Protein AF-A0A538PUG9-F1 (afdb_monomer_lite)

Radius of gyration: 27.82 Å; chains: 1; bounding box: 72×51×72 Å

Foldseek 3Di:
DDDDDDDDDDDDDDDDDDDDDDDDDDDDDDDPDDDPPPPPPPVPPPDDPDQDPAAWKKKKFKWFWDPPPHTDIDTLDIDIDGPSCQAHPWDKDGSLQKIWTWHFDVDPPRPGWIKIFIAGPVVRGTFWIDTHHDADDPDKDKDKIKGFADWDQDPVRDITGMMMMMMTTDDD

Secondary structure (DSSP, 8-state):
----------------------------------------------PPPPPP----EEEEEEEEEE-SSS-EEEEEEEEEEEHHHHHHH-EEEE-SSEEEEEEE--STTSTT-EEEEEEETTTTEEEEEEEEPPPPTTPPPEEEEEEEEEEEE-TTS-EEEEEEEEEEEEP-

Sequence (172 aa):
MSKLSLALVASLGLGGLVGCADAVDADHAGAEVGGAPQQLEAGTLAGTPAKSTDPRLLNCQLEYEAFSPTFAARTATSFENTFGQVENAGVSVNDGAFGLVVSTNPNPPFNLSFIIQIFDAVKNAELSYIVLPRPHVGGAFLFELGAGIPSVTLSDGKVYDHLRAYCSIRMP

pLDDT: mean 74.81, std 23.85, range [31.67, 98.0]

Structure (mmCIF, N/CA/C/O backbone):
data_AF-A0A538PUG9-F1
#
_entry.id   AF-A0A538PUG9-F1
#
loop_
_atom_site.group_PDB
_atom_site.id
_atom_site.type_symbol
_atom_site.label_atom_id
_atom_site.label_alt_id
_atom_site.label_comp_id
_atom_site.label_asym_id
_atom_site.label_entity_id
_atom_site.label_seq_id
_atom_site.pdbx_PDB_ins_code
_atom_site.Cartn_x
_atom_site.Cartn_y
_atom_site.Cartn_z
_atom_site.occupancy
_atom_site.B_iso_or_equiv
_atom_site.auth_seq_id
_atom_site.auth_comp_id
_atom_site.auth_asym_id
_atom_site.auth_atom_id
_atom_site.pdbx_PDB_model_num
ATOM 1 N N . MET A 1 1 ? 8.200 -5.351 45.472 1.00 44.44 1 MET A N 1
ATOM 2 C CA . MET A 1 1 ? 9.516 -4.873 44.997 1.00 44.44 1 MET A CA 1
ATOM 3 C C . MET A 1 1 ? 10.504 -6.013 45.159 1.00 44.44 1 MET A C 1
ATOM 5 O O . MET A 1 1 ? 10.763 -6.387 46.292 1.00 44.44 1 MET A O 1
ATOM 9 N N . SER A 1 2 ? 11.000 -6.602 44.072 1.00 36.09 2 SER A N 1
ATOM 10 C CA . SER A 1 2 ? 12.088 -7.582 44.147 1.00 36.09 2 SER A CA 1
ATOM 11 C C . SER A 1 2 ? 13.079 -7.282 43.030 1.00 36.09 2 SER A C 1
ATOM 13 O O . SER A 1 2 ? 12.724 -7.313 41.855 1.00 36.09 2 SER A O 1
ATOM 15 N N . LYS A 1 3 ? 14.282 -6.873 43.434 1.00 43.94 3 LYS A N 1
ATOM 16 C CA . LYS A 1 3 ? 15.448 -6.652 42.582 1.00 43.94 3 LYS A CA 1
ATOM 17 C C . LYS A 1 3 ? 16.235 -7.954 42.568 1.00 43.94 3 LYS A C 1
ATOM 19 O O . LYS A 1 3 ? 16.567 -8.446 43.641 1.00 43.94 3 LYS A O 1
ATOM 24 N N . LEU A 1 4 ? 16.595 -8.449 41.393 1.00 43.81 4 LEU A N 1
ATOM 25 C CA . LEU A 1 4 ? 17.654 -9.442 41.247 1.00 43.81 4 LEU A CA 1
ATOM 26 C C . LEU A 1 4 ? 18.556 -8.999 40.099 1.00 43.81 4 LEU A C 1
ATOM 28 O O . LEU A 1 4 ? 18.209 -9.115 38.929 1.00 43.81 4 LEU A O 1
ATOM 32 N N . SER A 1 5 ? 19.700 -8.442 40.481 1.00 47.59 5 SER A N 1
ATOM 33 C CA . SER A 1 5 ? 20.871 -8.307 39.626 1.00 47.59 5 SER A CA 1
ATOM 34 C C . SER A 1 5 ? 21.721 -9.560 39.802 1.00 47.59 5 SER A C 1
ATOM 36 O O . SER A 1 5 ? 21.985 -9.945 40.940 1.00 47.59 5 SER A O 1
ATOM 38 N N . LEU A 1 6 ? 22.225 -10.134 38.713 1.00 38.22 6 LEU A N 1
ATOM 39 C CA . LEU A 1 6 ? 23.489 -10.864 38.748 1.00 38.22 6 LEU A CA 1
ATOM 40 C C . LEU A 1 6 ? 24.149 -10.797 37.368 1.00 38.22 6 LEU A C 1
ATOM 42 O O . LEU A 1 6 ? 23.600 -11.264 36.375 1.00 38.22 6 LEU A O 1
ATOM 46 N N . ALA A 1 7 ? 25.320 -10.173 37.331 1.00 47.38 7 ALA A N 1
ATOM 47 C CA . ALA A 1 7 ? 26.257 -10.228 36.223 1.00 47.38 7 ALA A CA 1
ATOM 48 C C . ALA A 1 7 ? 27.294 -11.320 36.513 1.00 47.38 7 ALA A C 1
ATOM 50 O O . ALA A 1 7 ? 27.719 -11.438 37.662 1.00 47.38 7 ALA A O 1
ATOM 51 N N . LEU A 1 8 ? 27.772 -12.027 35.484 1.00 36.19 8 LEU A N 1
ATOM 52 C CA . LEU A 1 8 ? 29.189 -12.388 35.400 1.00 36.19 8 LEU A CA 1
ATOM 53 C C . LEU A 1 8 ? 29.610 -12.678 33.952 1.00 36.19 8 LEU A C 1
ATOM 55 O O . LEU A 1 8 ? 29.022 -13.495 33.251 1.00 36.19 8 LEU A O 1
ATOM 59 N N . VAL A 1 9 ? 30.651 -11.961 33.546 1.00 42.88 9 VAL A N 1
ATOM 60 C CA . VAL A 1 9 ? 31.464 -12.112 32.336 1.00 42.88 9 VAL A CA 1
ATOM 61 C C . VAL A 1 9 ? 32.531 -13.182 32.599 1.00 42.88 9 VAL A C 1
ATOM 63 O O . VAL A 1 9 ? 33.059 -13.196 33.707 1.00 42.88 9 VAL A O 1
ATOM 66 N N . ALA A 1 10 ? 32.894 -14.005 31.602 1.00 43.03 10 ALA A N 1
ATOM 67 C CA . ALA A 1 10 ? 34.282 -14.152 31.116 1.00 43.03 10 ALA A CA 1
ATOM 68 C C . ALA A 1 10 ? 34.532 -15.393 30.222 1.00 43.03 10 ALA A C 1
ATOM 70 O O . ALA A 1 10 ? 34.368 -16.536 30.633 1.00 43.03 10 ALA A O 1
ATOM 71 N N . SER A 1 11 ? 35.082 -15.082 29.041 1.00 42.06 11 SER A N 1
ATOM 72 C CA . SER A 1 11 ? 36.364 -15.566 28.488 1.00 42.06 11 SER A CA 1
ATOM 73 C C . SER A 1 11 ? 36.494 -16.841 27.629 1.00 42.06 11 SER A C 1
ATOM 75 O O . SER A 1 11 ? 36.344 -17.958 28.102 1.00 42.06 11 SER A O 1
ATOM 77 N N . LEU A 1 12 ? 37.026 -16.566 26.423 1.00 35.25 12 LEU A N 1
ATOM 78 C CA . LEU A 1 12 ? 38.193 -17.160 25.739 1.00 35.25 12 LEU A CA 1
ATOM 79 C C . LEU A 1 12 ? 38.077 -18.522 25.033 1.00 35.25 12 LEU A C 1
ATOM 81 O O . LEU A 1 12 ? 37.853 -19.563 25.634 1.00 35.25 12 LEU A O 1
ATOM 85 N N . GLY A 1 13 ? 38.426 -18.481 23.743 1.00 32.94 13 GLY A N 1
ATOM 86 C CA . GLY A 1 13 ? 38.784 -19.624 22.906 1.00 32.94 13 GLY A CA 1
ATOM 87 C C . GLY A 1 13 ? 39.423 -19.166 21.591 1.00 32.94 13 GLY A C 1
ATOM 88 O O . GLY A 1 13 ? 38.809 -19.275 20.537 1.00 32.94 13 GLY A O 1
ATOM 89 N N . LEU A 1 14 ? 40.632 -18.595 21.664 1.00 36.16 14 LEU A N 1
ATOM 90 C CA . LEU A 1 14 ? 41.558 -18.469 20.531 1.00 36.16 14 LEU A CA 1
ATOM 91 C C . LEU A 1 14 ? 42.381 -19.759 20.425 1.00 36.16 14 LEU A C 1
ATOM 93 O O . LEU A 1 14 ? 42.929 -20.204 21.432 1.00 36.16 14 LEU A O 1
ATOM 97 N N . GLY A 1 15 ? 42.577 -20.259 19.204 1.00 33.78 15 GLY A N 1
ATOM 98 C CA . GLY A 1 15 ? 43.738 -21.085 18.863 1.00 33.78 15 GLY A CA 1
ATOM 99 C C . GLY A 1 15 ? 43.450 -22.244 17.912 1.00 33.78 15 GLY A C 1
ATOM 100 O O . GLY A 1 15 ? 42.601 -23.079 18.202 1.00 33.78 15 GLY A O 1
ATOM 101 N N . GLY A 1 16 ? 44.235 -22.338 16.831 1.00 31.67 16 GLY A N 1
ATOM 102 C CA . GLY A 1 16 ? 44.540 -23.637 16.217 1.00 31.67 16 GLY A CA 1
ATOM 103 C C . GLY A 1 16 ? 44.699 -23.663 14.700 1.00 31.67 16 GLY A C 1
ATOM 104 O O . GLY A 1 16 ? 43.755 -23.963 13.989 1.00 31.67 16 GLY A O 1
ATOM 105 N N . LEU A 1 17 ? 45.914 -23.386 14.234 1.00 36.31 17 LEU A N 1
ATOM 106 C CA . LEU A 1 17 ? 46.432 -23.450 12.864 1.00 36.31 17 LEU A CA 1
ATOM 107 C C . LEU A 1 17 ? 46.630 -24.885 12.309 1.00 36.31 17 LEU A C 1
ATOM 109 O O . LEU A 1 17 ? 46.979 -25.786 13.060 1.00 36.31 17 LEU A O 1
ATOM 113 N N . VAL A 1 18 ? 46.593 -24.975 10.968 1.00 36.91 18 VAL A N 1
ATOM 114 C CA . VAL A 1 18 ? 47.446 -25.789 10.060 1.00 36.91 18 VAL A CA 1
ATOM 115 C C . VAL A 1 18 ? 47.239 -27.311 9.982 1.00 36.91 18 VAL A C 1
ATOM 117 O O . VAL A 1 18 ? 47.399 -28.052 10.944 1.00 36.91 18 VAL A O 1
ATOM 120 N N . GLY A 1 19 ? 47.040 -27.771 8.742 1.00 31.88 19 GLY A N 1
ATOM 121 C CA . GLY A 1 19 ? 47.215 -29.159 8.319 1.00 31.88 19 GLY A CA 1
ATOM 122 C C . GLY A 1 19 ? 47.196 -29.294 6.794 1.00 31.88 19 GLY A C 1
ATOM 123 O O . GLY A 1 19 ? 46.191 -29.712 6.232 1.00 31.88 19 GLY A O 1
ATOM 124 N N . CYS A 1 20 ? 48.296 -28.915 6.132 1.00 39.19 20 CYS A N 1
ATOM 125 C CA . CYS A 1 20 ? 48.628 -29.399 4.789 1.00 39.19 20 CYS A CA 1
ATOM 126 C C . CYS A 1 20 ? 49.108 -30.853 4.897 1.00 39.19 20 CYS A C 1
ATOM 128 O O . CYS A 1 20 ? 49.945 -31.151 5.749 1.00 39.19 20 CYS A O 1
ATOM 130 N N . ALA A 1 21 ? 48.642 -31.724 4.007 1.00 40.62 21 ALA A N 1
ATOM 131 C CA . ALA A 1 21 ? 49.314 -32.977 3.686 1.00 40.62 21 ALA A CA 1
ATOM 132 C C . ALA A 1 21 ? 49.078 -33.298 2.204 1.00 40.62 21 ALA A C 1
ATOM 134 O O . ALA A 1 21 ? 47.945 -33.508 1.776 1.00 40.62 21 ALA A O 1
ATOM 135 N N . ASP A 1 22 ? 50.177 -33.258 1.456 1.00 33.78 22 ASP A N 1
ATOM 136 C CA . ASP A 1 22 ? 50.333 -33.633 0.053 1.00 33.78 22 ASP A CA 1
ATOM 137 C C . ASP A 1 22 ? 50.348 -35.154 -0.169 1.00 33.78 22 ASP A C 1
ATOM 139 O O . ASP A 1 22 ? 50.569 -35.927 0.766 1.00 33.78 22 ASP A O 1
ATOM 143 N N . ALA A 1 23 ? 50.262 -35.494 -1.465 1.00 33.16 23 ALA A N 1
ATOM 144 C CA . ALA A 1 23 ? 50.776 -36.671 -2.183 1.00 33.16 23 ALA A CA 1
ATOM 145 C C . ALA A 1 23 ? 49.690 -37.598 -2.755 1.00 33.16 23 ALA A C 1
ATOM 147 O O . ALA A 1 23 ? 49.018 -38.292 -2.000 1.00 33.16 23 ALA A O 1
ATOM 148 N N . VAL A 1 24 ? 49.554 -37.660 -4.091 1.00 37.72 24 VAL A N 1
ATOM 149 C CA . VAL A 1 24 ? 50.349 -38.570 -4.947 1.00 37.72 24 VAL A CA 1
ATOM 150 C C . VAL A 1 24 ? 50.438 -38.012 -6.379 1.00 37.72 24 VAL A C 1
ATOM 152 O O . VAL A 1 24 ? 49.462 -37.515 -6.932 1.00 37.72 24 VAL A O 1
ATOM 155 N N . ASP A 1 25 ? 51.642 -38.111 -6.928 1.00 34.16 25 ASP A N 1
ATOM 156 C CA . ASP A 1 25 ? 52.125 -37.750 -8.261 1.00 34.16 25 ASP A CA 1
ATOM 157 C C . ASP A 1 25 ? 51.799 -38.837 -9.313 1.00 34.16 25 ASP A C 1
ATOM 159 O O . ASP A 1 25 ? 51.809 -40.022 -8.970 1.00 34.16 25 ASP A O 1
ATOM 163 N N . ALA A 1 26 ? 51.543 -38.447 -10.570 1.00 34.94 26 ALA A N 1
ATOM 164 C CA . ALA A 1 26 ? 51.819 -39.241 -11.780 1.00 34.94 26 ALA A CA 1
ATOM 165 C C . ALA A 1 26 ? 51.498 -38.445 -13.064 1.00 34.94 26 ALA A C 1
ATOM 167 O O . ALA A 1 26 ? 50.341 -38.258 -13.443 1.00 34.94 26 ALA A O 1
ATOM 168 N N . ASP A 1 27 ? 52.575 -38.038 -13.733 1.00 35.38 27 ASP A N 1
ATOM 169 C CA . ASP A 1 27 ? 52.702 -37.501 -15.088 1.00 35.38 27 ASP A CA 1
ATOM 170 C C . ASP A 1 27 ? 51.714 -38.036 -16.137 1.00 35.38 27 ASP A C 1
ATOM 172 O O . ASP A 1 27 ? 51.563 -39.248 -16.277 1.00 35.38 27 ASP A O 1
ATOM 176 N N . HIS A 1 28 ? 51.210 -37.146 -17.006 1.00 37.28 28 HIS A N 1
ATOM 177 C CA . HIS A 1 28 ? 51.182 -37.352 -18.464 1.00 37.28 28 HIS A CA 1
ATOM 178 C C . HIS A 1 28 ? 51.211 -36.004 -19.204 1.00 37.28 28 HIS A C 1
ATOM 180 O O . HIS A 1 28 ? 50.463 -35.073 -18.911 1.00 37.28 28 HIS A O 1
ATOM 186 N N . ALA A 1 29 ? 52.133 -35.918 -20.159 1.00 33.16 29 ALA A N 1
ATOM 187 C CA . ALA A 1 29 ? 52.518 -34.729 -20.898 1.00 33.16 29 ALA A CA 1
ATOM 188 C C . ALA A 1 29 ? 51.517 -34.310 -21.990 1.00 33.16 29 ALA A C 1
ATOM 190 O O . ALA A 1 29 ? 50.939 -35.150 -22.675 1.00 33.16 29 ALA A O 1
ATOM 191 N N . GLY A 1 30 ? 51.479 -32.997 -22.248 1.00 32.91 30 GLY A N 1
ATOM 192 C CA . GLY A 1 30 ? 51.439 -32.453 -23.609 1.00 32.91 30 GLY A CA 1
ATOM 193 C C . GLY A 1 30 ? 50.076 -32.048 -24.174 1.00 32.91 30 GLY A C 1
ATOM 194 O O . GLY A 1 30 ? 49.399 -32.857 -24.795 1.00 32.91 30 GLY A O 1
ATOM 195 N N . ALA A 1 31 ? 49.766 -30.752 -24.087 1.00 33.91 31 ALA A N 1
ATOM 196 C CA . ALA A 1 31 ? 49.316 -29.933 -25.219 1.00 33.91 31 ALA A CA 1
ATOM 197 C C . ALA A 1 31 ? 49.269 -28.458 -24.780 1.00 33.91 31 ALA A C 1
ATOM 199 O O . ALA A 1 31 ? 48.313 -28.014 -24.146 1.00 33.91 31 ALA A O 1
ATOM 200 N N . GLU A 1 32 ? 50.305 -27.689 -25.120 1.00 45.16 32 GLU A N 1
ATOM 201 C CA . GLU A 1 32 ? 50.218 -26.229 -25.126 1.00 45.16 32 GLU A CA 1
ATOM 202 C C . GLU A 1 32 ? 49.210 -25.815 -26.204 1.00 45.16 32 GLU A C 1
ATOM 204 O O . GLU A 1 32 ? 49.504 -25.840 -27.399 1.00 45.16 32 GLU A O 1
ATOM 209 N N . VAL A 1 33 ? 48.004 -25.433 -25.789 1.00 41.28 33 VAL A N 1
ATOM 210 C CA . VAL A 1 33 ? 47.112 -24.632 -26.626 1.00 41.28 33 VAL A CA 1
ATOM 211 C C . VAL A 1 33 ? 47.257 -23.200 -26.146 1.00 41.28 33 VAL A C 1
ATOM 213 O O . VAL A 1 33 ? 46.668 -22.796 -25.146 1.00 41.28 33 VAL A O 1
ATOM 216 N N . GLY A 1 34 ? 48.086 -22.443 -26.863 1.00 46.84 34 GLY A N 1
ATOM 217 C CA . GLY A 1 34 ? 48.150 -20.995 -26.752 1.00 46.84 34 GLY A CA 1
ATOM 218 C C . GLY A 1 34 ? 46.789 -20.388 -27.083 1.00 46.84 34 GLY A C 1
ATOM 219 O O . GLY A 1 34 ? 46.481 -20.116 -28.239 1.00 46.84 34 GLY A O 1
ATOM 220 N N . GLY A 1 35 ? 45.970 -20.184 -26.058 1.00 36.31 35 GLY A N 1
ATOM 221 C CA . GLY A 1 35 ? 44.860 -19.248 -26.076 1.00 36.31 35 GLY A CA 1
ATOM 222 C C . GLY A 1 35 ? 45.333 -17.981 -25.386 1.00 36.31 35 GLY A C 1
ATOM 223 O O . GLY A 1 35 ? 45.668 -18.019 -24.204 1.00 36.31 35 GLY A O 1
ATOM 224 N N . ALA A 1 36 ? 45.400 -16.872 -26.124 1.00 40.09 36 ALA A N 1
ATOM 225 C CA . ALA A 1 36 ? 45.592 -15.549 -25.541 1.00 40.09 36 ALA A CA 1
ATOM 226 C C . ALA A 1 36 ? 44.670 -15.386 -24.318 1.00 40.09 36 ALA A C 1
ATOM 228 O O . ALA A 1 36 ? 43.542 -15.891 -24.367 1.00 40.09 36 ALA A O 1
ATOM 229 N N . PRO A 1 37 ? 45.089 -14.694 -23.241 1.00 41.25 37 PRO A N 1
ATOM 230 C CA . PRO A 1 37 ? 44.140 -14.332 -22.205 1.00 41.25 37 PRO A CA 1
ATOM 231 C C . PRO A 1 37 ? 43.018 -13.566 -22.905 1.00 41.25 37 PRO A C 1
ATOM 233 O O . PRO A 1 37 ? 43.245 -12.483 -23.446 1.00 41.25 37 PRO A O 1
ATOM 236 N N . GLN A 1 38 ? 41.816 -14.150 -22.956 1.00 43.47 38 GLN A N 1
ATOM 237 C CA . GLN A 1 38 ? 40.621 -13.374 -23.225 1.00 43.47 38 GLN A CA 1
ATOM 238 C C . GLN A 1 38 ? 40.519 -12.428 -22.043 1.00 43.47 38 GLN A C 1
ATOM 240 O O . GLN A 1 38 ? 40.003 -12.764 -20.979 1.00 43.47 38 GLN A O 1
ATOM 245 N N . GLN A 1 39 ? 41.107 -11.252 -22.229 1.00 37.28 39 GLN A N 1
ATOM 246 C CA . GLN A 1 39 ? 40.763 -10.064 -21.499 1.00 37.28 39 GLN A CA 1
ATOM 247 C C . GLN A 1 39 ? 39.250 -9.951 -21.672 1.00 37.28 39 GLN A C 1
ATOM 249 O O . GLN A 1 39 ? 38.765 -9.532 -22.721 1.00 37.28 39 GLN A O 1
ATOM 254 N N . LEU A 1 40 ? 38.497 -10.427 -20.676 1.00 43.19 40 LEU A N 1
ATOM 255 C CA . LEU A 1 40 ? 37.148 -9.954 -20.454 1.00 43.19 40 LEU A CA 1
ATOM 256 C C . LEU A 1 40 ? 37.331 -8.452 -20.307 1.00 43.19 40 LEU A C 1
ATOM 258 O O . LEU A 1 40 ? 37.711 -7.953 -19.247 1.00 43.19 40 LEU A O 1
ATOM 262 N N . GLU A 1 41 ? 37.112 -7.727 -21.399 1.00 42.41 41 GLU A N 1
ATOM 263 C CA . GLU A 1 41 ? 36.591 -6.389 -21.289 1.00 42.41 41 GLU A CA 1
ATOM 264 C C . GLU A 1 41 ? 35.314 -6.565 -20.473 1.00 42.41 41 GLU A C 1
ATOM 266 O O . GLU A 1 41 ? 34.239 -6.872 -20.989 1.00 42.41 41 GLU A O 1
ATOM 271 N N . ALA A 1 42 ? 35.442 -6.400 -19.156 1.00 45.97 42 ALA A N 1
ATOM 272 C CA . ALA A 1 42 ? 34.387 -5.844 -18.346 1.00 45.97 42 ALA A CA 1
ATOM 273 C C . ALA A 1 42 ? 34.162 -4.447 -18.925 1.00 45.97 42 ALA A C 1
ATOM 275 O O . ALA A 1 42 ? 34.648 -3.445 -18.400 1.00 45.97 42 ALA A O 1
ATOM 276 N N . GLY A 1 43 ? 33.515 -4.418 -20.095 1.00 40.03 43 GLY A N 1
ATOM 277 C CA . GLY A 1 43 ? 33.000 -3.240 -20.734 1.00 40.03 43 GLY A CA 1
ATOM 278 C C . GLY A 1 43 ? 32.076 -2.658 -19.700 1.00 40.03 43 GLY A C 1
ATOM 279 O O . GLY A 1 43 ? 30.941 -3.099 -19.532 1.00 40.03 43 GLY A O 1
ATOM 280 N N . THR A 1 44 ? 32.616 -1.721 -18.932 1.00 46.59 44 THR A N 1
ATOM 281 C CA . THR A 1 44 ? 31.832 -0.873 -18.067 1.00 46.59 44 THR A CA 1
ATOM 282 C C . THR A 1 44 ? 31.084 -0.014 -19.060 1.00 46.59 44 THR A C 1
ATOM 284 O O . THR A 1 44 ? 31.567 1.035 -19.480 1.00 46.59 44 THR A O 1
ATOM 287 N N . LEU A 1 45 ? 29.956 -0.534 -19.549 1.00 50.34 45 LEU A N 1
ATOM 288 C CA . LEU A 1 45 ? 28.989 0.259 -20.268 1.00 50.34 45 LEU A CA 1
ATOM 289 C C . LEU A 1 45 ? 28.565 1.309 -19.252 1.00 50.34 45 LEU A C 1
ATOM 291 O O . LEU A 1 45 ? 27.704 1.073 -18.408 1.00 50.34 45 LEU A O 1
ATOM 295 N N . ALA A 1 46 ? 29.219 2.467 -19.320 1.00 49.88 46 ALA A N 1
ATOM 296 C CA . ALA A 1 46 ? 28.752 3.714 -18.750 1.00 49.88 46 ALA A CA 1
ATOM 297 C C . ALA A 1 46 ? 27.504 4.137 -19.541 1.00 49.88 46 ALA A C 1
ATOM 299 O O . ALA A 1 46 ? 27.474 5.151 -20.228 1.00 49.88 46 ALA A O 1
ATOM 300 N N . GLY A 1 47 ? 26.490 3.278 -19.521 1.00 54.75 47 GLY A N 1
ATOM 301 C CA . GLY A 1 47 ? 25.157 3.553 -19.995 1.00 54.75 47 GLY A CA 1
ATOM 302 C C . GLY A 1 47 ? 24.365 4.031 -18.797 1.00 54.75 47 GLY A C 1
ATOM 303 O O . GLY A 1 47 ? 24.359 3.392 -17.745 1.00 54.75 47 GLY A O 1
ATOM 304 N N . THR A 1 48 ? 23.693 5.166 -18.943 1.00 59.53 48 THR A N 1
ATOM 305 C CA . THR A 1 48 ? 22.599 5.520 -18.042 1.00 59.53 48 THR A CA 1
ATOM 306 C C . THR A 1 48 ? 21.673 4.304 -17.912 1.00 59.53 48 THR A C 1
ATOM 308 O O . THR A 1 48 ? 21.344 3.710 -18.944 1.00 59.53 48 THR A O 1
ATOM 311 N N . PRO A 1 49 ? 21.267 3.897 -16.694 1.00 65.88 49 PRO A N 1
ATOM 312 C CA . PRO A 1 49 ? 20.380 2.754 -16.533 1.00 65.88 49 PRO A CA 1
ATOM 313 C C . PRO A 1 49 ? 19.123 2.966 -17.380 1.00 65.88 49 PRO A C 1
ATOM 315 O O . PRO A 1 49 ? 18.513 4.040 -17.345 1.00 65.88 49 PRO A O 1
ATOM 318 N N . ALA A 1 50 ? 18.776 1.961 -18.188 1.00 70.44 50 ALA A N 1
ATOM 319 C CA . ALA A 1 50 ? 17.590 2.011 -19.027 1.00 70.44 50 ALA A CA 1
ATOM 320 C C . ALA A 1 50 ? 16.356 2.209 -18.136 1.00 70.44 50 ALA A C 1
ATOM 322 O O . ALA A 1 50 ? 16.132 1.441 -17.201 1.00 70.44 50 ALA A O 1
ATOM 323 N N . LYS A 1 51 ? 15.571 3.252 -18.419 1.00 80.50 51 LYS A N 1
ATOM 324 C CA . LYS A 1 51 ? 14.334 3.541 -17.691 1.00 80.50 51 LYS A CA 1
ATOM 325 C C . LYS A 1 51 ? 13.173 2.757 -18.285 1.00 80.50 51 LYS A C 1
ATOM 327 O O . LYS A 1 51 ? 13.016 2.704 -19.505 1.00 80.50 51 LYS A O 1
ATOM 332 N N . SER A 1 52 ? 12.334 2.197 -17.424 1.00 81.31 52 SER A N 1
ATOM 333 C CA . SER A 1 52 ? 11.076 1.584 -17.840 1.00 81.31 52 SER A CA 1
ATOM 334 C C . SER A 1 52 ? 10.115 2.633 -18.396 1.00 81.31 52 SER A C 1
ATOM 336 O O . SER A 1 52 ? 10.018 3.744 -17.874 1.00 81.31 52 SER A O 1
ATOM 338 N N . THR A 1 53 ? 9.397 2.276 -19.456 1.00 85.88 53 THR A N 1
ATOM 339 C CA . THR A 1 53 ? 8.378 3.112 -20.111 1.00 85.88 53 THR A CA 1
ATOM 340 C C . THR A 1 53 ? 6.999 2.450 -20.093 1.00 85.88 53 THR A C 1
ATOM 342 O O . THR A 1 53 ? 6.116 2.863 -20.838 1.00 85.88 53 THR A O 1
ATOM 345 N N . ASP A 1 54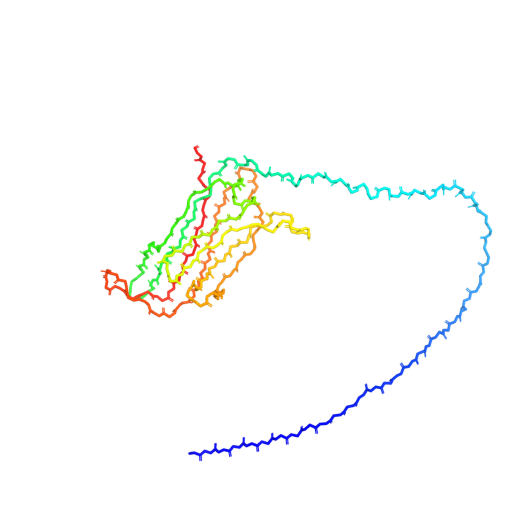 ? 6.805 1.421 -19.255 1.00 85.62 54 ASP A N 1
ATOM 346 C CA . ASP A 1 54 ? 5.562 0.646 -19.200 1.00 85.62 54 ASP A CA 1
ATOM 347 C C . ASP A 1 54 ? 4.357 1.553 -18.863 1.00 85.62 54 ASP A C 1
ATOM 349 O O . ASP A 1 54 ? 4.317 2.130 -17.768 1.00 85.62 54 ASP A O 1
ATOM 353 N N . PRO A 1 55 ? 3.387 1.707 -19.789 1.00 86.69 55 PRO A N 1
ATOM 354 C CA . PRO A 1 55 ? 2.282 2.646 -19.636 1.00 86.69 55 PRO A CA 1
ATOM 355 C C . PRO A 1 55 ? 1.124 2.085 -18.803 1.00 86.69 55 PRO A C 1
ATOM 357 O O . PRO A 1 55 ? 0.174 2.819 -18.538 1.00 86.69 55 PRO A O 1
ATOM 360 N N . ARG A 1 56 ? 1.157 0.801 -18.409 1.00 86.94 56 ARG A N 1
ATOM 361 C CA . ARG A 1 56 ? 0.095 0.204 -17.587 1.00 86.94 56 ARG A CA 1
ATOM 362 C C . ARG A 1 56 ? -0.036 0.975 -16.279 1.00 86.94 56 ARG A C 1
ATOM 364 O O . ARG A 1 56 ? 0.971 1.383 -15.700 1.00 86.94 56 ARG A O 1
ATOM 371 N N . LEU A 1 57 ? -1.266 1.154 -15.805 1.00 90.00 57 LEU A N 1
ATOM 372 C CA . LEU A 1 57 ? -1.529 1.855 -14.554 1.00 90.00 57 LEU A CA 1
ATOM 373 C C . LEU A 1 57 ? -1.526 0.869 -13.390 1.00 90.00 57 LEU A C 1
ATOM 375 O O . LEU A 1 57 ? -2.220 -0.150 -13.415 1.00 90.00 57 LEU A O 1
ATOM 379 N N . LEU A 1 58 ? -0.757 1.201 -12.360 1.00 90.44 58 LEU A N 1
ATOM 380 C CA . LEU A 1 58 ? -0.837 0.600 -11.042 1.00 90.44 58 LEU A CA 1
ATOM 381 C C . LEU A 1 58 ? -1.677 1.514 -10.152 1.00 90.44 58 LEU A C 1
ATOM 383 O O . LEU A 1 58 ? -1.278 2.643 -9.860 1.00 90.44 58 LEU A O 1
ATOM 387 N N . ASN A 1 59 ? -2.828 1.011 -9.720 1.00 93.06 59 ASN A N 1
ATOM 388 C CA . ASN A 1 59 ? -3.665 1.669 -8.729 1.00 93.06 59 ASN A CA 1
ATOM 389 C C . ASN A 1 59 ? -3.471 0.963 -7.390 1.00 93.06 59 ASN A C 1
ATOM 391 O O . ASN A 1 59 ? -3.634 -0.256 -7.313 1.00 93.06 59 ASN A O 1
ATOM 395 N N . CYS A 1 60 ? -3.109 1.728 -6.368 1.00 94.44 60 CYS A N 1
ATOM 396 C CA . CYS A 1 60 ? -2.798 1.241 -5.037 1.00 94.44 60 CYS A CA 1
ATOM 397 C C . CYS A 1 60 ? -3.555 2.036 -3.986 1.00 94.44 60 CYS A C 1
ATOM 399 O O . CYS A 1 60 ? -3.615 3.266 -4.059 1.00 94.44 60 CYS A O 1
ATOM 401 N N . GLN A 1 61 ? -4.068 1.348 -2.974 1.00 96.44 61 GLN A N 1
ATOM 402 C CA . GLN A 1 61 ? -4.754 1.977 -1.854 1.00 96.44 61 GLN A CA 1
ATOM 403 C C . GLN A 1 61 ? -4.296 1.364 -0.539 1.00 96.44 61 GLN A C 1
ATOM 405 O O . GLN A 1 61 ? -3.977 0.177 -0.466 1.00 96.44 61 GLN A O 1
ATOM 410 N N . LEU A 1 62 ? -4.273 2.204 0.488 1.00 97.88 62 LEU A N 1
ATOM 411 C CA . LEU A 1 62 ? -4.114 1.826 1.880 1.00 97.88 62 LEU A CA 1
ATOM 412 C C . LEU A 1 62 ? -5.445 2.096 2.581 1.00 97.88 62 LEU A C 1
ATOM 414 O O . LEU A 1 62 ? -5.964 3.212 2.515 1.00 97.88 62 LEU A O 1
ATOM 418 N N . GLU A 1 63 ? -5.994 1.090 3.244 1.00 97.88 63 GLU A N 1
ATOM 419 C CA . GLU A 1 63 ? -7.257 1.160 3.972 1.00 97.88 63 GLU A CA 1
ATOM 420 C C . GLU A 1 63 ? -7.041 0.832 5.444 1.00 97.88 63 GLU A C 1
ATOM 422 O O . GLU A 1 63 ? -6.263 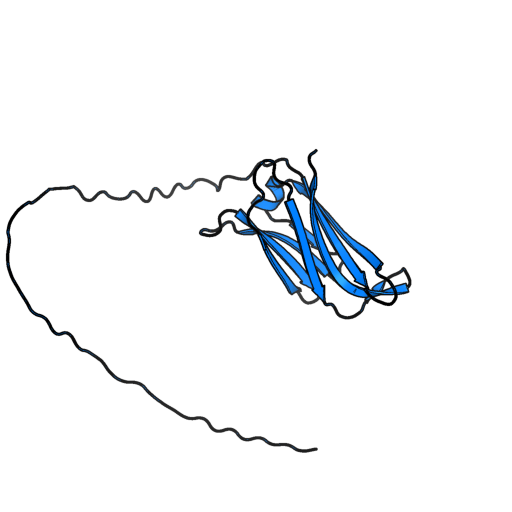-0.054 5.788 1.00 97.88 63 GLU A O 1
ATOM 427 N N . TYR A 1 64 ? -7.766 1.535 6.305 1.00 98.00 64 TYR A N 1
ATOM 428 C CA . TYR A 1 64 ? -8.009 1.114 7.673 1.00 98.00 64 TYR A CA 1
ATOM 429 C C . TYR A 1 64 ? -9.073 0.024 7.681 1.00 98.00 64 TYR A C 1
ATOM 431 O O . TYR A 1 64 ? -10.120 0.198 7.060 1.00 98.00 64 TYR A O 1
ATOM 439 N N . GLU A 1 65 ? -8.840 -1.050 8.428 1.00 97.50 65 GLU A N 1
ATOM 440 C CA . GLU A 1 65 ? -9.772 -2.161 8.600 1.00 97.50 65 GLU A CA 1
ATOM 441 C C . GLU A 1 65 ? -10.136 -2.370 10.074 1.00 97.50 65 GLU A C 1
ATOM 443 O O . GLU A 1 65 ? -9.334 -2.165 10.990 1.00 97.50 65 GLU A O 1
ATOM 448 N N . ALA A 1 66 ? -11.390 -2.755 10.291 1.00 95.75 66 ALA A N 1
ATOM 449 C CA . ALA A 1 66 ? -11.924 -3.195 11.569 1.00 95.75 66 ALA A CA 1
ATOM 450 C C . ALA A 1 66 ? -12.711 -4.482 11.333 1.00 95.75 66 ALA A C 1
ATOM 452 O O . ALA A 1 66 ? -13.618 -4.495 10.502 1.00 95.75 66 ALA A O 1
ATOM 453 N N . PHE A 1 67 ? -12.403 -5.555 12.062 1.00 91.62 67 PHE A N 1
ATOM 454 C CA . PHE A 1 67 ? -13.072 -6.854 11.882 1.00 91.62 67 PHE A CA 1
ATOM 455 C C . PHE A 1 67 ? -14.265 -7.076 12.825 1.00 91.62 67 PHE A C 1
ATOM 457 O O . PHE A 1 67 ? -15.064 -7.983 12.600 1.00 91.62 67 PHE A O 1
ATOM 464 N N . SER A 1 68 ? -14.410 -6.256 13.870 1.00 85.75 68 SER A N 1
ATOM 465 C CA . SER A 1 68 ? -15.420 -6.420 14.922 1.00 85.75 68 SER A CA 1
ATOM 466 C C . SER A 1 68 ? -16.096 -5.085 15.268 1.00 85.75 68 SER A C 1
ATOM 468 O O . SER A 1 68 ? -15.413 -4.062 15.314 1.00 85.75 68 SER A O 1
ATOM 470 N N . PRO A 1 69 ? -17.421 -5.055 15.528 1.00 85.50 69 PRO A N 1
ATOM 471 C CA . PRO A 1 69 ? -18.365 -6.182 15.471 1.00 85.50 69 PRO A CA 1
ATOM 472 C C . PRO A 1 69 ? -18.773 -6.572 14.040 1.00 85.50 69 PRO A C 1
ATOM 474 O O . PRO A 1 69 ? -19.338 -7.639 13.825 1.00 85.50 69 PRO A O 1
ATOM 477 N N . THR A 1 70 ? -18.498 -5.713 13.061 1.00 90.62 70 THR A N 1
ATOM 478 C CA . THR A 1 70 ? -18.759 -5.938 11.635 1.00 90.62 70 THR A CA 1
ATOM 479 C C . THR A 1 70 ? -17.580 -5.419 10.840 1.00 90.62 70 THR A C 1
ATOM 481 O O . THR A 1 70 ? -17.095 -4.331 11.160 1.00 90.62 70 THR A O 1
ATOM 484 N N . PHE A 1 71 ? -17.196 -6.135 9.781 1.00 94.50 71 PHE A N 1
ATOM 485 C CA . PHE A 1 71 ? -16.145 -5.670 8.886 1.00 94.50 71 PHE A CA 1
ATOM 486 C C . PHE A 1 71 ? -16.443 -4.256 8.373 1.00 94.50 71 PHE A C 1
ATOM 488 O O . PHE A 1 71 ? -17.530 -3.981 7.855 1.00 94.50 71 PHE A O 1
ATOM 495 N N . ALA A 1 72 ? -15.480 -3.359 8.532 1.00 95.19 72 ALA A N 1
ATOM 496 C CA . ALA A 1 72 ? -15.516 -2.018 7.984 1.00 95.19 72 ALA A CA 1
ATOM 497 C C . ALA A 1 72 ? -14.135 -1.672 7.436 1.00 95.19 72 ALA A C 1
ATOM 499 O O . ALA A 1 72 ? -13.135 -1.915 8.106 1.00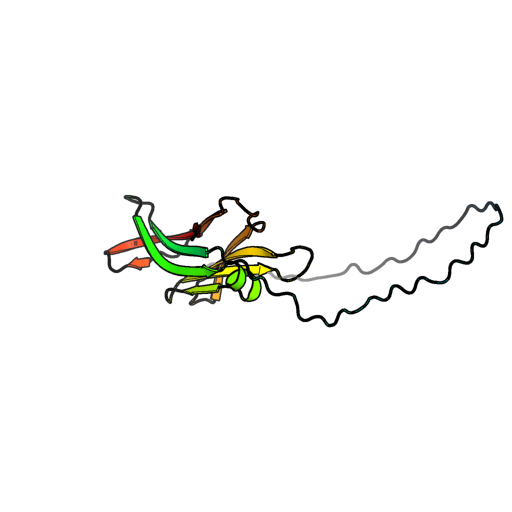 95.19 72 ALA A O 1
ATOM 500 N N . ALA A 1 73 ? -14.112 -1.075 6.249 1.00 95.38 73 ALA A N 1
ATOM 501 C CA . ALA A 1 73 ? -12.902 -0.572 5.625 1.00 95.38 73 ALA A CA 1
ATOM 502 C C . ALA A 1 73 ? -13.071 0.905 5.270 1.00 95.38 73 ALA A C 1
ATOM 504 O O . ALA A 1 73 ? -14.169 1.348 4.911 1.00 95.38 73 ALA A O 1
ATOM 505 N N . ARG A 1 74 ? -11.985 1.669 5.376 1.00 95.94 74 ARG A N 1
ATOM 506 C CA . ARG A 1 74 ? -11.946 3.076 4.986 1.00 95.94 74 ARG A CA 1
ATOM 507 C C . ARG A 1 74 ? -10.606 3.421 4.364 1.00 95.94 74 ARG A C 1
ATOM 509 O O . ARG A 1 74 ? -9.574 3.267 5.008 1.00 95.94 74 ARG A O 1
ATOM 516 N N . THR A 1 75 ? -10.631 3.966 3.151 1.00 96.62 75 THR A N 1
ATOM 517 C CA . THR A 1 75 ? -9.428 4.456 2.472 1.00 96.62 75 THR A CA 1
ATOM 518 C C . THR A 1 75 ? -8.731 5.519 3.312 1.00 96.62 75 THR A C 1
ATOM 520 O O . THR A 1 75 ? -9.301 6.570 3.609 1.00 96.62 75 THR A O 1
ATOM 523 N N . ALA A 1 76 ? -7.494 5.215 3.695 1.00 96.44 76 ALA A N 1
ATOM 524 C CA . ALA A 1 76 ? -6.559 6.138 4.313 1.00 96.44 76 ALA A CA 1
ATOM 525 C C . ALA A 1 76 ? -5.961 7.038 3.231 1.00 96.44 76 ALA A C 1
ATOM 527 O O . ALA A 1 76 ? -6.022 8.263 3.303 1.00 96.44 76 ALA A O 1
ATOM 528 N N . THR A 1 77 ? -5.417 6.410 2.189 1.00 97.19 77 THR A N 1
ATOM 529 C CA . THR A 1 77 ? -4.765 7.098 1.080 1.00 97.19 77 THR A CA 1
ATOM 530 C C . THR A 1 77 ? -4.647 6.189 -0.145 1.00 97.19 77 THR A C 1
ATOM 532 O O . THR A 1 77 ? -4.823 4.973 -0.053 1.00 97.19 77 THR A O 1
ATOM 535 N N . SER A 1 78 ? -4.364 6.769 -1.308 1.00 96.62 78 SER A N 1
ATOM 536 C CA . SER A 1 78 ? -4.260 6.041 -2.574 1.00 96.62 78 SER A CA 1
ATOM 537 C C . SER A 1 78 ? -3.359 6.757 -3.568 1.00 96.62 78 SER A C 1
ATOM 539 O O . SER A 1 78 ? -3.249 7.982 -3.533 1.00 96.62 78 SER A O 1
ATOM 541 N N . PHE A 1 79 ? -2.800 6.011 -4.515 1.00 95.81 79 PHE A N 1
ATOM 542 C CA . PHE A 1 79 ? -2.171 6.580 -5.699 1.00 95.81 79 PHE A CA 1
ATOM 543 C C . PHE A 1 79 ? -2.533 5.789 -6.955 1.00 95.81 79 PHE A C 1
ATOM 545 O O . PHE A 1 79 ? -2.840 4.597 -6.909 1.00 95.81 79 PHE A O 1
ATOM 552 N N . GLU A 1 80 ? -2.422 6.461 -8.094 1.00 95.06 80 GLU A N 1
ATOM 553 C CA . GLU A 1 80 ? -2.455 5.841 -9.412 1.00 95.06 80 GLU A CA 1
ATOM 554 C C . GLU A 1 80 ? -1.267 6.369 -10.214 1.00 95.06 80 GLU A C 1
ATOM 556 O O . GLU A 1 80 ? -1.090 7.579 -10.344 1.00 95.06 80 GLU A O 1
ATOM 561 N N . ASN A 1 81 ? -0.407 5.467 -10.684 1.00 93.62 81 ASN A N 1
ATOM 562 C CA . ASN A 1 81 ? 0.799 5.810 -11.435 1.00 93.62 81 ASN A CA 1
ATOM 563 C C . ASN A 1 81 ? 1.093 4.754 -12.498 1.00 93.62 81 ASN A C 1
ATOM 565 O O . ASN A 1 81 ? 0.624 3.622 -12.414 1.00 93.62 81 ASN A O 1
ATOM 569 N N . THR A 1 82 ? 1.904 5.105 -13.493 1.00 90.31 82 THR A N 1
ATOM 570 C CA . THR A 1 82 ? 2.368 4.127 -14.481 1.00 90.31 82 THR A CA 1
ATOM 571 C C . THR A 1 82 ? 3.383 3.163 -13.868 1.00 90.31 82 THR A C 1
ATOM 573 O O . THR A 1 82 ? 4.156 3.535 -12.980 1.00 90.31 82 THR A O 1
ATOM 576 N N . PHE A 1 83 ? 3.441 1.934 -14.381 1.00 87.19 83 PHE A N 1
ATOM 577 C CA . PHE A 1 83 ? 4.492 0.976 -14.027 1.00 87.19 83 PHE A CA 1
ATOM 578 C C . PHE A 1 83 ? 5.883 1.550 -14.287 1.00 87.19 83 PHE A C 1
ATOM 580 O O . PHE A 1 83 ? 6.760 1.413 -13.440 1.00 87.19 83 PHE A O 1
ATOM 587 N N . GLY A 1 84 ? 6.068 2.271 -15.398 1.00 87.88 84 GLY A N 1
ATOM 588 C CA . GLY A 1 84 ? 7.317 2.973 -15.676 1.00 87.88 84 GLY A CA 1
ATOM 589 C C . GLY A 1 84 ? 7.723 3.921 -14.544 1.00 87.88 84 GLY A C 1
ATOM 590 O O . GLY A 1 84 ? 8.877 3.918 -14.126 1.00 87.88 84 GLY A O 1
ATOM 591 N N . GLN A 1 85 ? 6.786 4.694 -13.988 1.00 91.12 85 GLN A N 1
ATOM 592 C CA . GLN A 1 85 ? 7.086 5.584 -12.864 1.00 91.12 85 GLN A CA 1
ATOM 593 C C . GLN A 1 85 ? 7.477 4.804 -11.601 1.00 91.12 85 GLN A C 1
ATOM 595 O O . GLN A 1 85 ? 8.470 5.142 -10.955 1.00 91.12 85 GLN A O 1
ATOM 600 N N . VAL A 1 86 ? 6.732 3.746 -11.272 1.00 90.81 86 VAL A N 1
ATOM 601 C CA . VAL A 1 86 ? 6.984 2.926 -10.077 1.00 90.81 86 VAL A CA 1
ATOM 602 C C . VAL A 1 86 ? 8.330 2.201 -10.167 1.00 90.81 86 VAL A C 1
ATOM 604 O O . VAL A 1 86 ? 9.093 2.212 -9.206 1.00 90.81 86 VAL A O 1
ATOM 607 N N . GLU A 1 87 ? 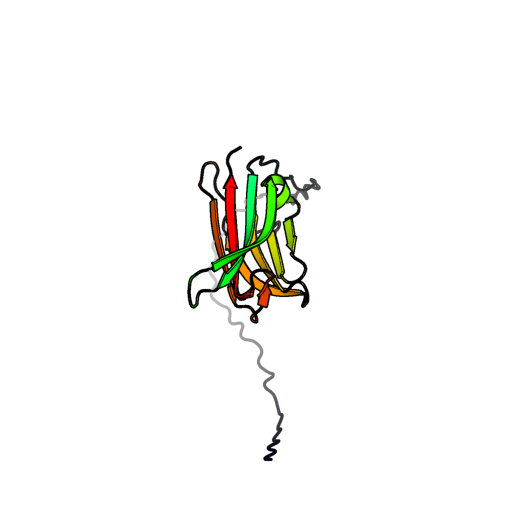8.659 1.628 -11.323 1.00 87.75 87 GLU A N 1
ATOM 608 C CA . GLU A 1 87 ? 9.914 0.895 -11.539 1.00 87.75 87 GLU A CA 1
ATOM 609 C C . GLU A 1 87 ? 11.140 1.821 -11.529 1.00 87.75 87 GLU A C 1
ATOM 611 O O . GLU A 1 87 ? 12.219 1.438 -11.085 1.00 87.75 87 GLU A O 1
ATOM 616 N N . ASN A 1 88 ? 10.985 3.060 -12.005 1.00 86.94 88 ASN A N 1
ATOM 617 C CA . ASN A 1 88 ? 12.105 3.994 -12.107 1.00 86.94 88 ASN A CA 1
ATOM 618 C C . ASN A 1 88 ? 12.389 4.769 -10.816 1.00 86.94 88 ASN A C 1
ATOM 620 O O . ASN A 1 88 ? 13.539 5.140 -10.585 1.00 86.94 88 ASN A O 1
ATOM 624 N N . ALA A 1 89 ? 11.360 5.097 -10.031 1.00 89.62 89 ALA A N 1
ATOM 625 C CA . ALA A 1 89 ? 11.490 6.020 -8.900 1.00 89.62 89 ALA A CA 1
ATOM 626 C C . ALA A 1 89 ? 10.855 5.512 -7.598 1.00 89.62 89 ALA A C 1
ATOM 628 O O . ALA A 1 89 ? 11.087 6.098 -6.541 1.00 89.62 89 ALA A O 1
ATOM 629 N N . GLY A 1 90 ? 10.052 4.450 -7.663 1.00 92.19 90 GLY A N 1
ATOM 630 C CA . GLY A 1 90 ? 9.111 4.116 -6.604 1.00 92.19 90 GLY A CA 1
ATOM 631 C C . GLY A 1 90 ? 8.016 5.172 -6.441 1.00 92.19 90 GLY A C 1
ATOM 632 O O . GLY A 1 90 ? 8.054 6.271 -7.000 1.00 92.19 90 GLY A O 1
ATOM 633 N N . VAL A 1 91 ? 7.003 4.816 -5.666 1.00 95.25 91 VAL A N 1
ATOM 634 C CA . VAL A 1 91 ? 5.918 5.704 -5.262 1.00 95.25 91 VAL A CA 1
ATOM 635 C C . VAL A 1 91 ? 5.670 5.496 -3.778 1.00 95.25 91 VAL A C 1
ATOM 637 O O . VAL A 1 91 ? 5.638 4.368 -3.292 1.00 95.25 91 VAL A O 1
ATOM 640 N N . SER A 1 92 ? 5.492 6.598 -3.060 1.00 95.31 92 SER A N 1
ATOM 641 C CA . SER A 1 92 ? 5.104 6.602 -1.657 1.00 95.31 92 SER A CA 1
ATOM 642 C C . SER A 1 92 ? 3.926 7.540 -1.475 1.00 95.31 92 SER A C 1
ATOM 644 O O . SER A 1 92 ? 3.897 8.628 -2.054 1.00 95.31 92 SER A O 1
ATOM 646 N N . VAL A 1 93 ? 2.954 7.113 -0.680 1.00 96.50 93 VAL A N 1
ATOM 647 C CA . VAL A 1 93 ? 1.811 7.927 -0.288 1.00 96.50 93 VAL A CA 1
ATOM 648 C C . VAL A 1 93 ? 1.543 7.719 1.201 1.00 96.50 93 VAL A C 1
ATOM 650 O O . VAL A 1 93 ? 1.725 6.617 1.714 1.00 96.50 93 VAL A O 1
ATOM 653 N N . ASN A 1 94 ? 1.139 8.768 1.916 1.00 95.69 94 ASN A N 1
ATOM 654 C CA . ASN A 1 94 ? 0.778 8.692 3.331 1.00 95.69 94 ASN A CA 1
ATOM 655 C C . ASN A 1 94 ? -0.490 9.505 3.617 1.00 95.69 94 ASN A C 1
ATOM 657 O O . ASN A 1 94 ? -0.864 10.372 2.827 1.00 95.69 94 ASN A O 1
ATOM 661 N N . ASP A 1 95 ? -1.149 9.206 4.734 1.00 95.75 95 ASP A N 1
ATOM 662 C CA . ASP A 1 95 ? -2.291 9.967 5.261 1.00 95.75 95 ASP A CA 1
ATOM 663 C C . ASP A 1 95 ? -1.910 10.847 6.472 1.00 95.75 95 ASP A C 1
ATOM 665 O O . ASP A 1 95 ? -2.770 11.389 7.166 1.00 95.75 95 ASP A O 1
ATOM 669 N N . GLY A 1 96 ? -0.607 10.977 6.737 1.00 94.94 96 GLY A N 1
ATOM 670 C CA . GLY A 1 96 ? -0.034 11.626 7.915 1.00 94.94 96 GLY A CA 1
ATOM 671 C C . GLY A 1 96 ? 0.283 10.681 9.081 1.00 94.94 96 GLY A C 1
ATOM 672 O O . GLY A 1 96 ? 1.195 10.986 9.847 1.00 94.94 96 GLY A O 1
ATOM 673 N N . ALA A 1 97 ? -0.395 9.535 9.206 1.00 96.06 97 ALA A N 1
ATOM 674 C CA . ALA A 1 97 ? -0.145 8.549 10.263 1.00 96.06 97 ALA A CA 1
ATOM 675 C C . ALA A 1 97 ? 0.541 7.290 9.722 1.00 96.06 97 ALA A C 1
ATOM 677 O O . ALA A 1 97 ? 1.550 6.838 10.267 1.00 96.06 97 ALA A O 1
ATOM 678 N N . PHE A 1 98 ? 0.029 6.762 8.617 1.00 97.81 98 PHE A N 1
ATOM 679 C CA . PHE A 1 98 ? 0.523 5.562 7.965 1.00 97.81 98 PHE A CA 1
ATOM 680 C C . PHE A 1 98 ? 0.778 5.818 6.481 1.00 97.81 98 PHE A C 1
ATOM 682 O O . PHE A 1 98 ? 0.232 6.740 5.869 1.00 97.81 98 PHE A O 1
ATOM 689 N N . GLY A 1 99 ? 1.661 5.014 5.900 1.00 97.31 99 GLY A N 1
ATOM 690 C CA . GLY A 1 99 ? 2.073 5.151 4.513 1.00 97.31 99 GLY A CA 1
ATOM 691 C C . GLY A 1 99 ? 2.177 3.822 3.791 1.00 97.31 99 GLY A C 1
ATOM 692 O O . GLY A 1 99 ? 2.392 2.775 4.399 1.00 97.31 99 GLY A O 1
ATOM 693 N N . LEU A 1 100 ? 2.040 3.898 2.473 1.00 97.50 100 LEU A N 1
ATOM 694 C CA . LEU A 1 100 ? 2.254 2.810 1.535 1.00 97.50 100 LEU A CA 1
ATOM 695 C C . LEU A 1 100 ? 3.396 3.200 0.604 1.00 97.50 100 LEU A C 1
ATOM 697 O O . LEU A 1 100 ? 3.342 4.243 -0.050 1.00 97.50 100 LEU A O 1
ATOM 701 N N . VAL A 1 101 ? 4.402 2.338 0.522 1.00 95.81 101 VAL A N 1
ATOM 702 C CA . VAL A 1 101 ? 5.501 2.455 -0.434 1.00 95.81 101 VAL A CA 1
ATOM 703 C C . VAL A 1 101 ? 5.430 1.283 -1.395 1.00 95.81 101 VAL A C 1
ATOM 705 O O . VAL A 1 101 ? 5.332 0.131 -0.978 1.00 95.81 101 VAL A O 1
ATOM 708 N N . VAL A 1 102 ? 5.503 1.585 -2.687 1.00 94.06 102 VAL A N 1
ATOM 709 C CA . VAL A 1 102 ? 5.658 0.595 -3.749 1.00 94.06 102 VAL A CA 1
ATOM 710 C C . VAL A 1 102 ? 6.868 0.984 -4.575 1.00 94.06 102 VAL A C 1
ATOM 712 O O . VAL A 1 102 ? 6.939 2.083 -5.119 1.00 94.06 102 VAL A O 1
ATOM 715 N N . SER A 1 103 ? 7.838 0.091 -4.668 1.00 92.00 103 SER A N 1
ATOM 716 C CA . SER A 1 103 ? 9.076 0.323 -5.407 1.00 92.00 103 SER A CA 1
ATOM 717 C C . SER A 1 103 ? 9.558 -0.963 -6.060 1.00 92.00 103 SER A C 1
ATOM 719 O O . SER A 1 103 ? 8.934 -2.014 -5.920 1.00 92.00 103 SER A O 1
ATOM 721 N N . THR A 1 104 ? 10.674 -0.894 -6.777 1.00 87.62 104 THR A N 1
ATOM 722 C CA . THR A 1 104 ? 11.369 -2.085 -7.260 1.00 87.62 104 THR A CA 1
ATOM 723 C C . THR A 1 104 ? 12.821 -2.080 -6.832 1.00 87.62 104 THR A C 1
ATOM 725 O O . THR A 1 104 ? 13.435 -1.018 -6.766 1.00 87.62 104 THR A O 1
ATOM 728 N N . ASN A 1 105 ? 13.397 -3.261 -6.600 1.00 79.00 105 ASN A N 1
ATOM 729 C CA . ASN A 1 105 ? 14.841 -3.375 -6.417 1.00 79.00 105 ASN A CA 1
ATOM 730 C C . ASN A 1 105 ? 15.557 -3.138 -7.765 1.00 79.00 105 ASN A C 1
ATOM 732 O O . ASN A 1 105 ? 15.336 -3.913 -8.702 1.00 79.00 105 ASN A O 1
ATOM 736 N N . PRO A 1 106 ? 16.409 -2.101 -7.892 1.00 69.75 106 PRO A N 1
ATOM 737 C CA . PRO A 1 106 ? 17.161 -1.865 -9.121 1.00 69.75 106 PRO A CA 1
ATOM 738 C C . PRO A 1 106 ? 18.381 -2.793 -9.258 1.00 69.75 106 PRO A C 1
ATOM 740 O O . PRO A 1 106 ? 18.959 -2.879 -10.340 1.00 69.75 106 PRO A O 1
ATOM 743 N N . ASN A 1 107 ? 18.792 -3.475 -8.183 1.00 69.25 107 ASN A N 1
ATOM 744 C CA . ASN A 1 107 ? 20.046 -4.217 -8.128 1.00 69.25 107 ASN A CA 1
ATOM 745 C C . ASN A 1 107 ? 19.850 -5.730 -8.368 1.00 69.25 107 ASN A C 1
ATOM 747 O O . ASN A 1 107 ? 18.920 -6.336 -7.822 1.00 69.25 107 ASN A O 1
ATOM 751 N N . PRO A 1 108 ? 20.763 -6.384 -9.112 1.00 57.16 108 PRO A N 1
ATOM 752 C CA . PRO A 1 108 ? 20.850 -7.845 -9.163 1.00 57.16 108 PRO A CA 1
ATOM 753 C C . PRO A 1 108 ? 21.024 -8.463 -7.758 1.00 57.16 108 PRO A C 1
ATOM 755 O O . PRO A 1 108 ? 21.619 -7.819 -6.891 1.00 57.16 108 PRO A O 1
ATOM 758 N N . PRO A 1 109 ? 20.555 -9.702 -7.500 1.00 60.88 109 PRO A N 1
ATOM 759 C CA . PRO A 1 109 ? 19.944 -10.663 -8.429 1.00 60.88 109 PRO A CA 1
ATOM 760 C C . PRO A 1 109 ? 18.423 -10.489 -8.608 1.00 60.88 109 PRO A C 1
ATOM 762 O O . PRO A 1 109 ? 17.784 -11.319 -9.246 1.00 60.88 109 PRO A O 1
ATOM 765 N N . PHE A 1 110 ? 17.825 -9.444 -8.027 1.00 55.81 110 PHE A N 1
ATOM 766 C CA . PHE A 1 110 ? 16.374 -9.239 -7.996 1.00 55.81 110 PHE A CA 1
ATOM 767 C C . PHE A 1 110 ? 15.945 -8.185 -9.014 1.00 55.81 110 PHE A C 1
ATOM 769 O O . PHE A 1 110 ? 15.391 -7.148 -8.665 1.00 55.81 110 PHE A O 1
ATOM 776 N N . ASN A 1 111 ? 16.210 -8.462 -10.287 1.00 61.41 111 ASN A N 1
ATOM 777 C CA . ASN A 1 111 ? 15.809 -7.650 -11.434 1.00 61.41 111 ASN A CA 1
ATOM 778 C C . ASN A 1 111 ? 14.302 -7.319 -11.387 1.00 61.41 111 ASN A C 1
ATOM 780 O O . ASN A 1 111 ? 13.465 -8.126 -11.790 1.00 61.41 111 ASN A O 1
ATOM 784 N N . LEU A 1 112 ? 13.982 -6.107 -10.914 1.00 68.75 112 LEU A N 1
ATOM 785 C CA . LEU A 1 112 ? 12.654 -5.478 -10.914 1.00 68.75 112 LEU A CA 1
ATOM 786 C C . LEU A 1 112 ? 11.566 -6.226 -10.122 1.00 68.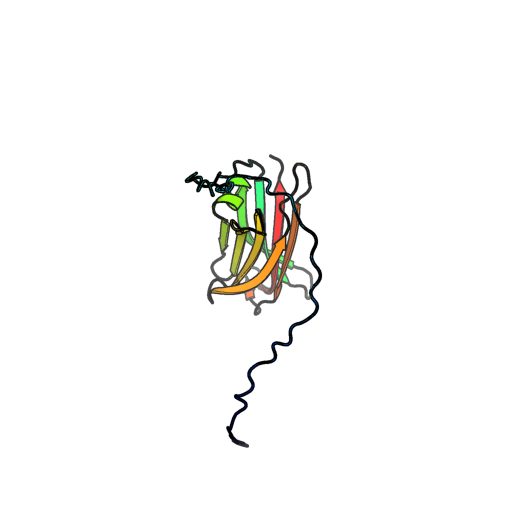75 112 LEU A C 1
ATOM 788 O O . LEU A 1 112 ? 10.398 -6.220 -10.508 1.00 68.75 112 LEU A O 1
ATOM 792 N N . SER A 1 113 ? 11.924 -6.870 -9.006 1.00 83.81 113 SER A N 1
ATOM 793 C CA . SER A 1 113 ? 10.902 -7.360 -8.065 1.00 83.81 113 SER A CA 1
ATOM 794 C C . SER A 1 113 ? 10.190 -6.181 -7.410 1.00 83.81 113 SER A C 1
ATOM 796 O O . SER A 1 113 ? 10.852 -5.233 -6.986 1.00 83.81 113 SER A O 1
ATOM 798 N N . PHE A 1 114 ? 8.864 -6.250 -7.317 1.00 86.88 114 PHE A N 1
ATOM 799 C CA . PHE A 1 114 ? 8.058 -5.267 -6.606 1.00 86.88 114 PHE A CA 1
ATOM 800 C C . PHE A 1 114 ? 8.255 -5.434 -5.108 1.00 86.88 114 PHE A C 1
ATOM 802 O O . PHE A 1 114 ? 8.060 -6.518 -4.569 1.00 86.88 114 PHE A O 1
ATOM 809 N N . ILE A 1 115 ? 8.625 -4.350 -4.448 1.00 91.12 115 ILE A N 1
ATOM 810 C CA . ILE A 1 115 ? 8.698 -4.235 -3.001 1.00 91.12 115 ILE A CA 1
ATOM 811 C C . ILE A 1 115 ? 7.510 -3.387 -2.585 1.00 91.12 115 ILE A C 1
ATOM 813 O O . ILE A 1 115 ? 7.379 -2.244 -3.029 1.00 91.12 115 ILE A O 1
ATOM 817 N N . ILE A 1 116 ? 6.653 -3.951 -1.744 1.00 93.50 116 ILE A N 1
ATOM 818 C CA . ILE A 1 116 ? 5.522 -3.236 -1.171 1.00 93.50 116 ILE A CA 1
ATOM 819 C C . ILE A 1 116 ? 5.648 -3.240 0.332 1.00 93.50 116 ILE A C 1
ATOM 821 O O . ILE A 1 116 ? 5.897 -4.284 0.929 1.00 93.50 116 ILE A O 1
ATOM 825 N N . GLN A 1 117 ? 5.464 -2.072 0.929 1.00 96.50 117 GLN A N 1
ATOM 826 C CA . GLN A 1 117 ? 5.665 -1.859 2.349 1.00 96.50 117 GLN A CA 1
ATOM 827 C C . GLN A 1 117 ? 4.573 -0.959 2.920 1.00 96.50 117 GLN A C 1
ATOM 829 O O . GLN A 1 117 ? 4.221 0.062 2.324 1.00 96.50 117 GLN A O 1
ATOM 834 N N . ILE A 1 118 ? 4.083 -1.318 4.103 1.00 98.00 118 ILE A N 1
ATOM 835 C CA . ILE A 1 118 ? 3.246 -0.463 4.946 1.00 98.00 118 ILE A CA 1
ATOM 836 C C . ILE A 1 118 ? 4.136 0.089 6.059 1.00 98.00 118 ILE A C 1
ATOM 838 O O . ILE A 1 118 ? 4.832 -0.675 6.732 1.00 98.00 118 ILE A O 1
ATOM 842 N N . PHE A 1 119 ? 4.097 1.400 6.276 1.00 97.19 119 PHE A N 1
ATOM 843 C CA . PHE A 1 119 ? 4.895 2.086 7.291 1.00 97.19 119 PHE A CA 1
ATOM 844 C C . PHE A 1 119 ? 4.022 2.871 8.269 1.00 97.19 119 PHE A C 1
ATOM 846 O O . PHE A 1 119 ? 3.026 3.479 7.882 1.00 97.19 119 PHE A O 1
ATOM 853 N N . ASP A 1 120 ? 4.454 2.927 9.525 1.00 96.62 120 ASP A N 1
ATOM 854 C CA . ASP A 1 120 ? 4.090 3.990 10.460 1.00 96.62 120 ASP A CA 1
ATOM 855 C C . ASP A 1 120 ? 4.897 5.235 10.067 1.00 96.62 120 ASP A C 1
ATOM 857 O O . ASP A 1 120 ? 6.118 5.283 10.251 1.00 96.62 120 ASP A O 1
ATOM 861 N N . ALA A 1 121 ? 4.226 6.221 9.472 1.00 93.31 121 ALA A N 1
ATOM 862 C CA . ALA A 1 121 ? 4.860 7.421 8.932 1.00 93.31 121 ALA A CA 1
ATOM 863 C C . ALA A 1 121 ? 5.370 8.353 10.041 1.00 93.31 121 ALA A C 1
ATOM 865 O O . ALA A 1 121 ? 6.343 9.076 9.839 1.00 93.31 121 ALA A O 1
ATOM 866 N N . VAL A 1 122 ? 4.750 8.311 11.224 1.00 93.56 122 VAL A N 1
ATOM 867 C CA . VAL A 1 122 ? 5.142 9.135 12.375 1.00 93.56 122 VAL A CA 1
ATOM 868 C C . VAL A 1 122 ? 6.418 8.592 13.007 1.00 93.56 122 VAL A C 1
ATOM 870 O O . VAL A 1 122 ? 7.325 9.353 13.340 1.00 93.56 122 VAL A O 1
ATOM 873 N N . LYS A 1 123 ? 6.499 7.268 13.173 1.00 94.25 123 LYS A N 1
ATOM 874 C CA . LYS A 1 123 ? 7.667 6.600 13.766 1.00 94.25 123 LYS A CA 1
ATOM 875 C C . LYS A 1 123 ? 8.753 6.263 12.750 1.00 94.25 123 LYS A C 1
ATOM 877 O O . LYS A 1 123 ? 9.837 5.853 13.157 1.00 94.25 123 LYS A O 1
ATOM 882 N N . ASN A 1 124 ? 8.461 6.422 11.459 1.00 92.25 124 ASN A N 1
ATOM 883 C CA . ASN A 1 124 ? 9.302 5.971 10.356 1.00 92.25 124 ASN A CA 1
ATOM 884 C C . ASN A 1 124 ? 9.701 4.491 10.515 1.00 92.25 124 ASN A C 1
ATOM 886 O O . ASN A 1 124 ? 10.877 4.134 10.449 1.00 92.25 124 ASN A O 1
ATOM 890 N N . ALA A 1 125 ? 8.711 3.642 10.802 1.00 95.12 125 ALA A N 1
ATOM 891 C CA . ALA A 1 125 ? 8.908 2.228 11.106 1.00 95.12 125 ALA A CA 1
ATOM 892 C C . ALA A 1 125 ? 8.118 1.348 10.135 1.00 95.12 125 ALA A C 1
ATOM 894 O O . ALA A 1 125 ? 6.938 1.597 9.888 1.00 95.12 125 ALA A O 1
ATOM 895 N N . GLU A 1 126 ? 8.765 0.320 9.585 1.00 96.56 126 GLU A N 1
ATOM 896 C CA . GLU A 1 126 ? 8.095 -0.682 8.753 1.00 96.56 126 GLU A CA 1
ATOM 897 C C . GLU A 1 126 ? 7.147 -1.516 9.618 1.00 96.56 126 GLU A C 1
ATOM 899 O O . GLU A 1 126 ? 7.532 -2.007 10.680 1.00 96.56 126 GLU A O 1
ATOM 904 N N . LEU A 1 127 ? 5.904 -1.663 9.165 1.00 97.06 127 LEU A N 1
ATOM 905 C CA . LEU A 1 127 ? 4.899 -2.499 9.818 1.00 97.06 127 LEU A CA 1
ATOM 906 C C . LEU A 1 127 ? 4.752 -3.851 9.124 1.00 97.06 127 LEU A C 1
ATOM 908 O O . LEU A 1 127 ? 4.510 -4.862 9.777 1.00 97.06 127 LEU A O 1
ATOM 912 N N . SER A 1 128 ? 4.860 -3.862 7.797 1.00 97.25 128 SER A N 1
ATOM 913 C CA . SER A 1 128 ? 4.715 -5.061 6.979 1.00 97.25 128 SER A CA 1
ATOM 914 C C . SER A 1 128 ? 5.366 -4.835 5.623 1.00 97.25 128 SER A C 1
ATOM 916 O O . SER A 1 128 ? 5.338 -3.713 5.109 1.00 97.25 128 SER A O 1
ATOM 918 N N . TYR A 1 129 ? 5.917 -5.889 5.027 1.00 94.88 129 TYR A N 1
ATOM 919 C CA . TYR A 1 129 ? 6.471 -5.836 3.681 1.00 94.88 129 TYR A CA 1
ATOM 920 C C . TYR A 1 129 ? 6.284 -7.147 2.927 1.00 94.88 129 TYR A C 1
ATOM 922 O O . TYR A 1 129 ? 6.187 -8.225 3.515 1.00 94.88 129 TYR A O 1
ATOM 930 N N . ILE A 1 130 ? 6.273 -7.050 1.602 1.00 92.00 130 ILE A N 1
ATOM 931 C CA . ILE A 1 130 ? 6.300 -8.196 0.702 1.00 92.00 130 ILE A CA 1
ATOM 932 C C . ILE A 1 130 ? 7.147 -7.884 -0.527 1.00 92.00 130 ILE A C 1
ATOM 934 O O . ILE A 1 130 ? 7.191 -6.749 -1.010 1.00 92.00 130 ILE A O 1
ATOM 938 N N . VAL A 1 131 ? 7.811 -8.917 -1.041 1.00 90.00 131 VAL A N 1
ATOM 939 C CA . VAL A 1 131 ? 8.521 -8.877 -2.318 1.00 90.00 131 VAL A CA 1
ATOM 940 C C . VAL A 1 131 ? 7.798 -9.794 -3.293 1.00 90.00 131 VAL A C 1
ATOM 942 O O . VAL A 1 131 ? 7.620 -10.980 -3.020 1.00 90.00 131 VAL A O 1
ATOM 945 N N . LEU A 1 132 ? 7.373 -9.243 -4.425 1.00 86.62 132 LEU A N 1
ATOM 946 C CA . LEU A 1 132 ? 6.638 -9.950 -5.465 1.00 86.62 132 LEU A CA 1
ATOM 947 C C . LEU A 1 132 ? 7.407 -9.917 -6.787 1.00 86.62 132 LEU A C 1
ATOM 949 O O . LEU A 1 132 ? 8.094 -8.935 -7.087 1.00 86.62 132 LEU A O 1
ATOM 953 N N . PRO A 1 133 ? 7.281 -10.959 -7.622 1.00 81.50 133 PRO A N 1
ATOM 954 C CA . PRO A 1 133 ? 7.796 -10.895 -8.978 1.00 81.50 133 PRO A CA 1
ATOM 955 C C . PRO A 1 133 ? 7.094 -9.780 -9.761 1.00 81.50 133 PRO A C 1
ATOM 957 O O . PRO A 1 133 ? 5.936 -9.438 -9.506 1.00 81.50 133 PRO A O 1
ATOM 960 N N . ARG A 1 134 ? 7.791 -9.233 -10.759 1.00 76.00 134 ARG A N 1
ATOM 961 C CA . ARG A 1 134 ? 7.204 -8.287 -11.711 1.00 76.00 134 ARG A CA 1
ATOM 962 C C . ARG A 1 134 ? 5.990 -8.921 -12.401 1.00 76.00 134 ARG A C 1
ATOM 964 O O . ARG A 1 134 ? 6.122 -10.035 -12.915 1.00 76.00 134 ARG A O 1
ATOM 971 N N . PRO A 1 135 ? 4.838 -8.239 -12.499 1.00 71.94 135 PRO A N 1
ATOM 972 C CA . PRO A 1 135 ? 3.723 -8.773 -13.261 1.00 71.94 135 PRO A CA 1
ATOM 973 C C . PRO A 1 135 ? 4.077 -8.929 -14.737 1.00 71.94 135 PRO A C 1
ATOM 975 O O . PRO A 1 135 ? 4.469 -7.975 -15.420 1.00 71.94 135 PRO A O 1
ATOM 978 N N . HIS A 1 136 ? 3.900 -10.153 -15.231 1.00 67.75 136 HIS A N 1
ATOM 979 C CA . HIS A 1 136 ? 4.105 -10.494 -16.631 1.00 67.75 136 HIS A CA 1
ATOM 980 C C . HIS A 1 136 ? 3.175 -9.684 -17.550 1.00 67.75 136 HIS A C 1
ATOM 982 O O . HIS A 1 136 ? 2.109 -9.203 -17.150 1.00 67.75 136 HIS A O 1
ATOM 988 N N . VAL A 1 137 ? 3.593 -9.514 -18.805 1.00 61.72 137 VAL A N 1
ATOM 989 C CA . VAL A 1 137 ? 2.787 -8.854 -19.842 1.00 61.72 137 VAL A CA 1
ATOM 990 C C . VAL A 1 137 ? 1.478 -9.631 -20.024 1.00 61.72 137 VAL A C 1
ATOM 992 O O . VAL A 1 137 ? 1.507 -10.837 -20.247 1.00 61.72 137 VAL A O 1
ATOM 995 N N . GLY A 1 138 ? 0.335 -8.949 -19.896 1.00 55.97 138 GLY A N 1
ATOM 996 C CA . GLY A 1 138 ? -1.002 -9.551 -20.024 1.00 55.97 138 GLY A CA 1
ATOM 997 C C . GLY A 1 138 ? -1.524 -10.300 -18.789 1.00 55.97 138 GLY A C 1
ATOM 998 O O . GLY A 1 138 ? -2.638 -10.813 -18.830 1.00 55.97 138 GLY A O 1
ATOM 999 N N . GLY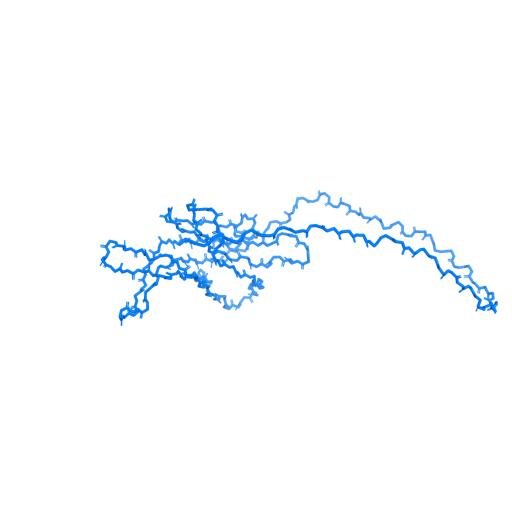 A 1 139 ? -0.759 -10.361 -17.692 1.00 61.38 139 GLY A N 1
ATOM 1000 C CA . GLY A 1 139 ? -1.205 -10.970 -16.437 1.00 61.38 139 GLY A CA 1
ATOM 1001 C C . GLY A 1 139 ? -2.024 -10.012 -15.567 1.00 61.38 139 GLY A C 1
ATOM 1002 O O . GLY A 1 139 ? -1.729 -8.817 -15.499 1.00 61.38 139 GLY A O 1
ATOM 1003 N N . ALA A 1 140 ? -3.023 -10.543 -14.858 1.00 65.75 140 ALA A N 1
ATOM 1004 C CA . ALA A 1 140 ? -3.669 -9.824 -13.766 1.00 65.75 140 ALA A CA 1
ATOM 1005 C C . ALA A 1 140 ? -2.672 -9.689 -12.606 1.00 65.75 140 ALA A C 1
ATOM 1007 O O . ALA A 1 140 ? -2.180 -10.689 -12.087 1.00 65.75 140 ALA A O 1
ATOM 1008 N N . PHE A 1 141 ? -2.358 -8.457 -12.211 1.00 73.56 141 PHE A N 1
ATOM 1009 C CA . PHE A 1 141 ? -1.625 -8.193 -10.978 1.00 73.56 141 PHE A CA 1
ATOM 1010 C C . PHE A 1 141 ? -2.626 -7.740 -9.935 1.00 73.56 141 PHE A C 1
ATOM 1012 O O . PHE A 1 141 ? -3.287 -6.715 -10.114 1.00 73.56 141 PHE A O 1
ATOM 1019 N N . LEU A 1 142 ? -2.728 -8.527 -8.877 1.00 81.94 142 LEU A N 1
ATOM 1020 C CA . LEU A 1 142 ? -3.449 -8.197 -7.667 1.00 81.94 142 LEU A CA 1
ATOM 1021 C C . LEU A 1 142 ? -2.588 -8.684 -6.513 1.00 81.94 142 LEU A C 1
ATOM 1023 O O . LEU A 1 142 ? -2.160 -9.839 -6.510 1.00 81.94 142 LEU A O 1
ATOM 1027 N N . PHE A 1 143 ? -2.348 -7.821 -5.541 1.00 85.69 143 PHE A N 1
ATOM 1028 C CA . PHE A 1 143 ? -1.817 -8.264 -4.265 1.00 85.69 143 PHE A CA 1
ATOM 1029 C C . PHE A 1 143 ? -2.541 -7.568 -3.128 1.00 85.69 143 PHE A C 1
ATOM 1031 O O . PHE A 1 143 ? -3.151 -6.510 -3.304 1.00 85.69 143 PHE A O 1
ATOM 1038 N N . GLU A 1 144 ? -2.412 -8.182 -1.962 1.00 90.75 144 GLU A N 1
ATOM 1039 C CA . GLU A 1 144 ? -2.922 -7.685 -0.703 1.00 90.75 144 GLU A CA 1
ATOM 1040 C C . GLU A 1 144 ? -1.858 -7.883 0.377 1.00 90.75 144 GLU A C 1
ATOM 1042 O O . GLU A 1 144 ? -1.212 -8.931 0.431 1.00 90.75 144 GLU A O 1
ATOM 1047 N N . LEU A 1 145 ? -1.653 -6.867 1.209 1.00 95.50 145 LEU A N 1
ATOM 1048 C CA . LEU A 1 145 ? -0.733 -6.894 2.339 1.00 95.50 145 LEU A CA 1
ATOM 1049 C C . LEU A 1 145 ? -1.429 -6.287 3.555 1.00 95.50 145 LEU A C 1
ATOM 1051 O O . LEU A 1 145 ? -1.966 -5.188 3.466 1.00 95.50 145 LEU A O 1
ATOM 1055 N N . GLY A 1 146 ? -1.403 -6.990 4.683 1.00 96.50 146 GLY A N 1
ATOM 1056 C CA . GLY A 1 146 ? -1.983 -6.520 5.939 1.00 96.50 146 GLY A CA 1
ATOM 1057 C C . GLY A 1 146 ? -0.925 -6.115 6.963 1.00 96.50 146 GLY A C 1
ATOM 1058 O O . GLY A 1 146 ? 0.204 -6.617 6.936 1.00 96.50 146 GLY A O 1
ATOM 1059 N N . ALA A 1 147 ? -1.305 -5.241 7.893 1.00 97.38 147 ALA A N 1
ATOM 1060 C CA . ALA A 1 147 ? -0.527 -4.913 9.086 1.00 97.38 147 ALA A CA 1
ATOM 1061 C C . ALA A 1 147 ? -1.451 -4.599 10.273 1.00 97.38 147 ALA A C 1
ATOM 1063 O O . ALA A 1 147 ? -2.396 -3.829 10.130 1.00 97.38 147 ALA A O 1
ATOM 1064 N N . GLY A 1 148 ? -1.175 -5.157 11.453 1.00 96.88 148 GLY A N 1
ATOM 1065 C CA . GLY A 1 148 ? -1.855 -4.743 12.686 1.00 96.88 148 GLY A CA 1
ATOM 1066 C C . GLY A 1 148 ? -1.336 -3.387 13.172 1.00 96.88 148 GLY A C 1
ATOM 1067 O O . GLY A 1 148 ? -0.139 -3.112 13.069 1.00 96.88 148 GLY A O 1
ATOM 1068 N N . ILE A 1 149 ? -2.217 -2.549 13.718 1.00 97.06 149 ILE A N 1
ATOM 1069 C CA . ILE A 1 149 ? -1.877 -1.213 14.228 1.00 97.06 149 ILE A CA 1
ATOM 1070 C C . ILE A 1 149 ? -2.478 -0.964 15.618 1.00 97.06 149 ILE A C 1
ATOM 1072 O O . ILE A 1 149 ? -3.451 -1.611 16.008 1.00 97.06 149 ILE A O 1
ATOM 1076 N N . PRO A 1 150 ? -1.939 -0.004 16.394 1.00 94.69 150 PRO A N 1
ATOM 1077 C CA . PRO A 1 150 ? -2.667 0.538 17.535 1.00 94.69 150 PRO A CA 1
ATOM 1078 C C . PRO A 1 150 ? -4.027 1.083 17.089 1.00 94.69 150 PRO A C 1
ATOM 1080 O O . PRO A 1 150 ? -4.122 1.700 16.031 1.00 94.69 150 PRO A O 1
ATOM 1083 N N . SER A 1 151 ? -5.060 0.886 17.906 1.00 94.94 151 SER A N 1
ATOM 1084 C CA . SER A 1 151 ? -6.420 1.295 17.560 1.00 94.94 151 SER A CA 1
ATOM 1085 C C . SER A 1 151 ? -6.530 2.797 17.273 1.00 94.94 151 SER A C 1
ATOM 1087 O O . SER A 1 151 ? -6.113 3.624 18.086 1.00 94.94 151 SER A O 1
ATOM 1089 N N . VAL A 1 152 ? -7.159 3.148 16.152 1.00 94.38 152 VAL A N 1
ATOM 1090 C CA . VAL A 1 152 ? -7.420 4.530 15.730 1.00 94.38 152 VAL A CA 1
ATOM 1091 C C . VAL A 1 152 ? -8.920 4.732 15.565 1.00 94.38 152 VAL A C 1
ATOM 1093 O O . VAL A 1 152 ? -9.602 3.920 14.949 1.00 94.38 152 VAL A O 1
ATOM 1096 N N . THR A 1 153 ? -9.451 5.825 16.115 1.00 95.25 153 THR A N 1
ATOM 1097 C CA . THR A 1 153 ? -10.844 6.232 15.878 1.00 95.25 153 THR A CA 1
ATOM 1098 C C . THR A 1 153 ? -10.877 7.287 14.784 1.00 95.25 153 THR A C 1
ATOM 1100 O O . THR A 1 153 ? -10.268 8.346 14.940 1.00 95.25 153 THR A O 1
ATOM 1103 N N . LEU A 1 154 ? -11.573 7.008 13.682 1.00 92.75 154 LEU A N 1
ATOM 1104 C CA . LEU A 1 154 ? -11.695 7.949 12.566 1.00 92.75 154 LEU A CA 1
ATOM 1105 C C . LEU A 1 154 ? -12.975 8.785 12.677 1.00 92.75 154 LEU A C 1
ATOM 1107 O O . LEU A 1 154 ? -13.793 8.617 13.579 1.00 92.75 154 LEU A O 1
ATOM 1111 N N . SER A 1 155 ? -13.164 9.717 11.739 1.00 91.75 155 SER A N 1
ATOM 1112 C CA . SER A 1 155 ? -14.284 10.672 11.759 1.00 91.75 155 SER A CA 1
ATOM 1113 C C . SER A 1 155 ? -15.675 10.036 11.625 1.00 91.75 155 SER A C 1
ATOM 1115 O O . SER A 1 155 ? -16.677 10.720 11.792 1.00 91.75 155 SER A O 1
ATOM 1117 N N . ASP A 1 156 ? -15.744 8.756 11.261 1.00 90.62 156 ASP A N 1
ATOM 1118 C CA . ASP A 1 156 ? -16.977 7.962 11.217 1.00 90.62 156 ASP A CA 1
ATOM 1119 C C . ASP A 1 156 ? -17.334 7.351 12.586 1.00 90.62 156 ASP A C 1
ATOM 1121 O O . ASP A 1 156 ? -18.350 6.668 12.707 1.00 90.62 156 ASP A O 1
ATOM 1125 N N . GLY A 1 157 ? -16.509 7.589 13.612 1.00 90.88 157 GLY A N 1
ATOM 1126 C CA . GLY A 1 157 ? -16.689 7.080 14.967 1.00 90.88 157 GLY A CA 1
ATOM 1127 C C . GLY A 1 157 ? -16.357 5.596 15.133 1.00 90.88 157 GLY A C 1
ATOM 1128 O O . GLY A 1 157 ? -16.535 5.064 16.228 1.00 90.88 157 GLY A O 1
ATOM 1129 N N . LYS A 1 158 ? -15.880 4.915 14.082 1.00 93.56 158 LYS A N 1
ATOM 1130 C CA . LYS A 1 158 ? -15.442 3.519 14.163 1.00 93.56 158 LYS A CA 1
ATOM 1131 C C . LYS A 1 158 ? -13.989 3.437 14.618 1.00 93.56 158 LYS A C 1
ATOM 1133 O O . LYS A 1 158 ? -13.182 4.326 14.341 1.00 93.56 158 LYS A O 1
ATOM 1138 N N . VAL A 1 159 ? -13.677 2.345 15.312 1.00 95.56 159 VAL A N 1
ATOM 1139 C CA . VAL A 1 159 ? -12.323 2.007 15.750 1.00 95.56 159 VAL A CA 1
ATOM 1140 C C . VAL A 1 159 ? -11.732 1.009 14.764 1.00 95.56 159 VAL A C 1
ATOM 1142 O O . VAL A 1 159 ? -12.323 -0.043 14.542 1.00 95.56 159 VAL A O 1
ATOM 1145 N N . TYR A 1 160 ? -10.579 1.347 14.202 1.00 97.19 160 TYR A N 1
ATOM 1146 C CA . TYR A 1 160 ? -9.821 0.523 13.269 1.00 97.19 160 TYR A CA 1
ATOM 1147 C C . TYR A 1 160 ? -8.526 0.063 13.932 1.00 97.19 160 TYR A C 1
ATOM 1149 O O . TYR A 1 160 ? -7.891 0.839 14.646 1.00 97.19 160 TYR A O 1
ATOM 1157 N N . ASP A 1 161 ? -8.150 -1.192 13.723 1.00 96.69 161 ASP A N 1
ATOM 1158 C CA . ASP A 1 161 ? -6.994 -1.833 14.362 1.00 96.69 161 ASP A CA 1
ATOM 1159 C C . ASP A 1 161 ? -6.091 -2.579 13.369 1.00 96.69 161 ASP A C 1
ATOM 1161 O O . ASP A 1 161 ? -5.064 -3.140 13.755 1.00 96.69 161 ASP A O 1
ATOM 1165 N N . HIS A 1 162 ? -6.433 -2.537 12.083 1.00 97.81 162 HIS A N 1
ATOM 1166 C CA . HIS A 1 162 ? -5.637 -3.102 11.005 1.00 97.81 162 HIS A CA 1
ATOM 1167 C C . HIS A 1 162 ? -5.508 -2.120 9.843 1.00 97.81 162 HIS A C 1
ATOM 1169 O O . HIS A 1 162 ? -6.316 -1.207 9.664 1.00 97.81 162 HIS A O 1
ATOM 1175 N N . LEU A 1 163 ? -4.470 -2.333 9.046 1.00 97.94 163 LEU A N 1
ATOM 1176 C CA . LEU A 1 163 ? -4.280 -1.735 7.739 1.00 97.94 163 LEU A CA 1
ATOM 1177 C C . LEU A 1 163 ? -4.267 -2.827 6.682 1.00 97.94 163 LEU A C 1
ATOM 1179 O O . LEU A 1 163 ? -3.693 -3.897 6.899 1.00 97.94 163 LEU A O 1
ATOM 1183 N N . ARG A 1 164 ? -4.797 -2.495 5.511 1.00 97.19 164 ARG A N 1
ATOM 1184 C CA . ARG A 1 164 ? -4.694 -3.297 4.298 1.00 97.19 164 ARG A CA 1
ATOM 1185 C C . ARG A 1 164 ? -4.220 -2.435 3.147 1.00 97.19 164 ARG A C 1
ATOM 1187 O O . ARG A 1 164 ? -4.841 -1.434 2.807 1.00 97.19 164 ARG A O 1
ATOM 1194 N N . ALA A 1 165 ? -3.129 -2.847 2.525 1.00 96.31 165 ALA A N 1
ATOM 1195 C CA . ALA A 1 165 ? -2.714 -2.346 1.233 1.00 96.31 165 ALA A CA 1
ATOM 1196 C C . ALA A 1 165 ? -3.191 -3.306 0.146 1.00 96.31 165 ALA A C 1
ATOM 1198 O O . ALA A 1 165 ? -2.971 -4.513 0.243 1.00 96.31 165 ALA A O 1
ATOM 1199 N N . TYR A 1 166 ? -3.790 -2.770 -0.908 1.00 92.94 166 TYR A N 1
ATOM 1200 C CA . TYR A 1 166 ? -4.068 -3.527 -2.120 1.00 92.94 166 TYR A CA 1
ATOM 1201 C C . TYR A 1 166 ? -3.658 -2.726 -3.338 1.00 92.94 166 TYR A C 1
ATOM 1203 O O . TYR A 1 166 ? -3.835 -1.507 -3.390 1.00 92.94 166 TYR A O 1
ATOM 1211 N N . CYS A 1 167 ? -3.149 -3.426 -4.345 1.00 90.69 167 CYS A N 1
ATOM 1212 C CA . CYS A 1 167 ? -2.936 -2.824 -5.647 1.00 90.69 167 CYS A CA 1
ATOM 1213 C C . CYS A 1 167 ? -3.429 -3.721 -6.759 1.00 90.69 167 CYS A C 1
ATOM 1215 O O . CYS A 1 167 ? -3.350 -4.946 -6.678 1.00 90.69 167 CYS A O 1
ATOM 1217 N N . SER A 1 168 ? -3.880 -3.083 -7.831 1.00 89.56 168 SER A N 1
ATOM 1218 C CA . SER A 1 168 ? -4.316 -3.756 -9.043 1.00 89.56 168 SER A CA 1
ATOM 1219 C C . SER A 1 168 ? -3.790 -3.045 -10.281 1.00 89.56 168 SER A C 1
ATOM 1221 O O . SER A 1 168 ? -3.620 -1.822 -10.292 1.00 89.56 168 SER A O 1
ATOM 1223 N N . ILE A 1 169 ? -3.545 -3.816 -11.341 1.00 85.62 169 ILE A N 1
ATOM 1224 C CA . ILE A 1 169 ? -3.391 -3.234 -12.674 1.00 85.62 169 ILE A CA 1
ATOM 1225 C C . ILE A 1 169 ? -4.766 -2.801 -13.170 1.00 85.62 169 ILE A C 1
ATOM 1227 O O . ILE A 1 169 ? -5.683 -3.620 -13.265 1.00 85.62 169 ILE A O 1
ATOM 1231 N N . ARG A 1 170 ? -4.879 -1.535 -13.570 1.00 70.81 170 ARG A N 1
ATOM 1232 C CA . ARG A 1 170 ? -5.943 -1.095 -14.472 1.00 70.81 170 ARG A CA 1
ATOM 1233 C C . ARG A 1 170 ? -5.376 -1.075 -15.883 1.00 70.81 170 ARG A C 1
ATOM 1235 O O . ARG A 1 170 ? -4.363 -0.426 -16.146 1.00 70.81 170 ARG A O 1
ATOM 1242 N N . MET A 1 171 ? -6.004 -1.831 -16.780 1.00 56.03 171 MET A N 1
ATOM 1243 C CA . MET A 1 171 ? -5.773 -1.620 -18.205 1.00 56.03 171 MET A CA 1
ATOM 1244 C C . MET A 1 171 ? -6.454 -0.293 -18.572 1.00 56.03 171 MET A C 1
ATOM 1246 O O . MET A 1 171 ? -7.616 -0.128 -18.190 1.00 56.03 171 MET A O 1
ATOM 1250 N N . PRO A 1 172 ? -5.733 0.662 -19.187 1.00 51.00 172 PRO A N 1
ATOM 1251 C CA . PRO A 1 172 ? -6.340 1.893 -19.681 1.00 51.00 172 PRO A CA 1
ATOM 1252 C C . PRO A 1 172 ? -7.426 1.616 -20.728 1.00 51.00 172 PRO A C 1
ATOM 1254 O O . PRO A 1 172 ? -7.358 0.554 -21.393 1.00 51.00 172 PRO A O 1
#